Protein AF-A0A7S1V9N3-F1 (afdb_monomer_lite)

Sequence (117 aa):
DGALRDMDDDEVDGELFVDSADAIDDFDEMEKDDNDEDAGQFRNTAAKDEDDMPEYAHVLPLYSMLSVDEQAKVFLPPPKGHRLIVVATNIAETSLTIPGVSYVVDSGRQKCRNYHA

Structure (mmCIF, N/CA/C/O backbone):
data_AF-A0A7S1V9N3-F1
#
_entry.id   AF-A0A7S1V9N3-F1
#
loop_
_atom_site.group_PDB
_atom_site.id
_atom_site.type_symbol
_atom_site.label_atom_id
_atom_site.label_alt_id
_atom_site.label_comp_id
_atom_site.label_asym_id
_atom_site.label_entity_id
_atom_site.label_seq_id
_atom_site.pdbx_PDB_ins_code
_atom_site.Cartn_x
_atom_site.Cartn_y
_atom_site.Cartn_z
_atom_site.occupancy
_atom_site.B_iso_or_equiv
_atom_site.auth_seq_id
_atom_site.auth_comp_id
_atom_site.auth_asym_id
_atom_site.auth_atom_id
_atom_site.pdbx_PDB_model_num
ATOM 1 N N . ASP A 1 1 ? 22.846 -51.580 -46.803 1.00 46.41 1 ASP A N 1
ATOM 2 C CA . ASP A 1 1 ? 22.661 -52.761 -45.951 1.00 46.41 1 ASP A CA 1
ATOM 3 C C . ASP A 1 1 ? 21.627 -52.386 -44.899 1.00 46.41 1 ASP A C 1
ATOM 5 O O . ASP A 1 1 ? 21.858 -51.418 -44.188 1.00 46.41 1 ASP A O 1
ATOM 9 N N . GLY A 1 2 ? 20.446 -53.015 -44.943 1.00 46.75 2 GLY A N 1
ATOM 10 C CA . GLY A 1 2 ? 19.324 -52.780 -44.017 1.00 46.75 2 GLY A CA 1
ATOM 11 C C . GLY A 1 2 ? 18.447 -51.534 -44.240 1.00 46.75 2 GLY A C 1
ATOM 12 O O . GLY A 1 2 ? 18.313 -50.732 -43.324 1.00 46.75 2 GLY A O 1
ATOM 13 N N . ALA A 1 3 ? 17.823 -51.366 -45.414 1.00 43.22 3 ALA A N 1
ATOM 14 C CA . ALA A 1 3 ? 16.748 -50.378 -45.594 1.00 43.22 3 ALA A CA 1
ATOM 15 C C . ALA A 1 3 ? 15.403 -50.999 -45.170 1.00 43.22 3 ALA A C 1
ATOM 17 O O . ALA A 1 3 ? 14.894 -51.890 -45.854 1.00 43.22 3 ALA A O 1
ATOM 18 N N . LEU A 1 4 ? 14.861 -50.567 -44.025 1.00 47.22 4 LEU A N 1
ATOM 19 C CA . LEU A 1 4 ? 13.453 -50.782 -43.687 1.00 47.22 4 LEU A CA 1
ATOM 20 C C . LEU A 1 4 ? 12.616 -50.069 -44.751 1.00 47.22 4 LEU A C 1
ATOM 22 O O . LEU A 1 4 ? 12.793 -48.876 -44.977 1.00 47.22 4 LEU A O 1
ATOM 26 N N . ARG A 1 5 ? 11.787 -50.851 -45.441 1.00 46.41 5 ARG A N 1
ATOM 27 C CA . ARG A 1 5 ? 10.902 -50.404 -46.512 1.00 46.41 5 ARG A CA 1
ATOM 28 C C . ARG A 1 5 ? 9.797 -49.518 -45.951 1.00 46.41 5 ARG A C 1
ATOM 30 O O . ARG A 1 5 ? 9.194 -49.863 -44.936 1.00 46.41 5 ARG A O 1
ATOM 37 N N . ASP A 1 6 ? 9.564 -48.429 -46.664 1.00 41.84 6 ASP A N 1
ATOM 38 C CA . ASP A 1 6 ? 8.412 -47.546 -46.568 1.00 41.84 6 ASP A CA 1
ATOM 39 C C . ASP A 1 6 ? 7.111 -48.369 -46.631 1.00 41.84 6 ASP A C 1
ATOM 41 O O . ASP A 1 6 ? 6.955 -49.238 -47.492 1.00 41.84 6 ASP A O 1
ATOM 45 N N . MET A 1 7 ? 6.213 -48.155 -45.666 1.00 55.41 7 MET A N 1
ATOM 46 C CA . MET A 1 7 ? 4.840 -48.659 -45.725 1.00 55.41 7 MET A CA 1
ATOM 47 C C . MET A 1 7 ? 4.019 -47.605 -46.459 1.00 55.41 7 MET A C 1
ATOM 49 O O . MET A 1 7 ? 3.570 -46.634 -45.851 1.00 55.41 7 MET A O 1
ATOM 53 N N . ASP A 1 8 ? 3.923 -47.784 -47.773 1.00 45.81 8 ASP A N 1
ATOM 54 C CA . ASP A 1 8 ? 3.017 -47.035 -48.630 1.00 45.81 8 ASP A CA 1
ATOM 55 C C . ASP A 1 8 ? 1.558 -47.373 -48.284 1.00 45.81 8 ASP A C 1
ATOM 57 O O . ASP A 1 8 ? 1.184 -48.531 -48.084 1.00 45.81 8 ASP A O 1
ATOM 61 N N . ASP A 1 9 ? 0.790 -46.291 -48.191 1.00 52.53 9 ASP A N 1
ATOM 62 C CA . ASP A 1 9 ? -0.658 -46.155 -48.330 1.00 52.53 9 ASP A CA 1
ATOM 63 C C . ASP A 1 9 ? -1.151 -47.010 -49.513 1.00 52.53 9 ASP A C 1
ATOM 65 O O . ASP A 1 9 ? -0.657 -46.797 -50.615 1.00 52.53 9 ASP A O 1
ATOM 69 N N . ASP A 1 10 ? -2.038 -47.990 -49.280 1.00 49.47 10 ASP A N 1
ATOM 70 C CA . ASP A 1 10 ? -3.021 -48.540 -50.241 1.00 49.47 10 ASP A CA 1
ATOM 71 C C . ASP A 1 10 ? -3.609 -49.877 -49.730 1.00 49.47 10 ASP A C 1
ATOM 73 O O . ASP A 1 10 ? -3.178 -50.960 -50.124 1.00 49.47 10 ASP A O 1
ATOM 77 N N . GLU A 1 11 ? -4.651 -49.819 -48.895 1.00 49.69 11 GLU A N 1
ATOM 78 C CA . GLU A 1 11 ? -5.721 -50.833 -48.936 1.00 49.69 11 GLU A CA 1
ATOM 79 C C . GLU A 1 11 ? -7.041 -50.191 -48.480 1.00 49.69 11 GLU A C 1
ATOM 81 O O . GLU A 1 11 ? -7.492 -50.306 -47.342 1.00 49.69 11 GLU A O 1
ATOM 86 N N . VAL A 1 12 ? -7.616 -49.397 -49.389 1.00 51.12 12 VAL A N 1
ATOM 87 C CA . VAL A 1 12 ? -9.031 -49.025 -49.366 1.00 51.12 12 VAL A CA 1
ATOM 88 C C . VAL A 1 12 ? -9.755 -50.053 -50.223 1.00 51.12 12 VAL A C 1
ATOM 90 O O . VAL A 1 12 ? -9.743 -49.963 -51.452 1.00 51.12 12 VAL A O 1
ATOM 93 N N . ASP A 1 13 ? -10.391 -51.027 -49.588 1.00 41.25 13 ASP A N 1
ATOM 94 C CA . ASP A 1 13 ? -11.315 -51.942 -50.237 1.00 41.25 13 ASP A CA 1
ATOM 95 C C . ASP A 1 13 ? -12.592 -52.120 -49.406 1.00 41.25 13 ASP A C 1
ATOM 97 O O . ASP A 1 13 ? -12.581 -52.284 -48.191 1.00 41.25 13 ASP A O 1
ATOM 101 N N . GLY A 1 14 ? -13.736 -52.066 -50.091 1.00 44.25 14 GLY A N 1
ATOM 102 C CA . GLY A 1 14 ? -15.003 -52.532 -49.530 1.00 44.25 14 GLY A CA 1
ATOM 103 C C . GLY A 1 14 ? -16.113 -51.495 -49.437 1.00 44.25 14 GLY A C 1
ATOM 104 O O . GLY A 1 14 ? -16.660 -51.255 -48.367 1.00 44.25 14 GLY A O 1
ATOM 105 N N . GLU A 1 15 ? -16.487 -50.931 -50.584 1.00 50.97 15 GLU A N 1
ATOM 106 C CA . GLU A 1 15 ? -17.868 -50.580 -50.934 1.00 50.97 15 GLU A CA 1
ATOM 107 C C . GLU A 1 15 ? -18.921 -51.346 -50.102 1.00 50.97 15 GLU A C 1
ATOM 109 O O . 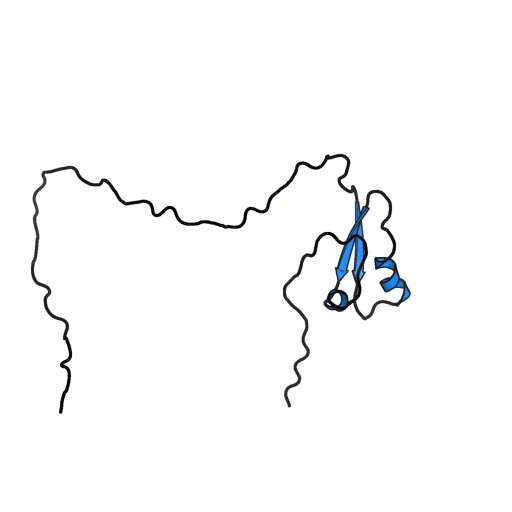GLU A 1 15 ? -19.115 -52.550 -50.283 1.00 50.97 15 GLU A O 1
ATOM 114 N N . LEU A 1 16 ? -19.661 -50.642 -49.243 1.00 42.53 16 LEU A N 1
ATOM 115 C CA . LEU A 1 16 ? -20.918 -51.148 -48.700 1.00 42.53 16 LEU A CA 1
ATOM 116 C C . LEU A 1 16 ? -22.018 -50.101 -48.881 1.00 42.53 16 LEU A C 1
ATOM 118 O O . LEU A 1 16 ? -22.516 -49.488 -47.941 1.00 42.53 16 LEU A O 1
ATOM 122 N N . PHE A 1 17 ? -22.410 -49.911 -50.140 1.00 37.44 17 PHE A N 1
ATOM 123 C CA . PHE A 1 17 ? -23.763 -49.471 -50.446 1.00 37.44 17 PHE A CA 1
ATOM 124 C C . PHE A 1 17 ? -24.729 -50.579 -49.997 1.00 37.44 17 PHE A C 1
ATOM 126 O O . PHE A 1 17 ? -24.854 -51.599 -50.674 1.00 37.44 17 PHE A O 1
ATOM 133 N N . VAL A 1 18 ? -25.425 -50.387 -48.874 1.00 42.72 18 VAL A N 1
ATOM 134 C CA . VAL A 1 18 ? -26.689 -51.091 -48.609 1.00 42.72 18 VAL A CA 1
ATOM 135 C C . VAL A 1 18 ? -27.791 -50.050 -48.536 1.00 42.72 18 VAL A C 1
ATOM 137 O O . VAL A 1 18 ? -28.021 -49.410 -47.515 1.00 42.72 18 VAL A O 1
ATOM 140 N N . ASP A 1 19 ? -28.444 -49.867 -49.675 1.00 39.56 19 ASP A N 1
ATOM 141 C CA . ASP A 1 19 ? -29.731 -49.204 -49.782 1.00 39.56 19 ASP A CA 1
ATOM 142 C C . ASP A 1 19 ? -30.794 -50.258 -49.448 1.00 39.56 19 ASP A C 1
ATOM 144 O O . ASP A 1 19 ? -31.106 -51.104 -50.283 1.00 39.56 19 ASP A O 1
ATOM 148 N N . SER A 1 20 ? -31.269 -50.298 -48.203 1.00 46.78 20 SER A N 1
ATOM 149 C CA . SER A 1 20 ? -32.615 -50.778 -47.876 1.00 46.78 20 SER A CA 1
ATOM 150 C C . SER A 1 20 ? -32.919 -50.503 -46.409 1.00 46.78 20 SER A C 1
ATOM 152 O O . SER A 1 20 ? -32.209 -50.954 -45.515 1.00 46.78 20 SER A O 1
ATOM 154 N N . ALA A 1 21 ? -34.008 -49.774 -46.186 1.00 52.31 21 ALA A N 1
ATOM 155 C CA . ALA A 1 21 ? -34.665 -49.636 -44.898 1.00 52.31 21 ALA A CA 1
ATOM 156 C C . ALA A 1 21 ? -34.933 -51.013 -44.267 1.00 52.31 21 ALA A C 1
ATOM 158 O O . ALA A 1 21 ? -35.424 -51.897 -44.968 1.00 52.31 21 ALA A O 1
ATOM 159 N N . ASP A 1 22 ? -34.566 -51.161 -42.988 1.00 46.75 22 ASP A N 1
ATOM 160 C CA . ASP A 1 22 ? -35.250 -51.902 -41.908 1.00 46.75 22 ASP A CA 1
ATOM 161 C C . ASP A 1 22 ? -34.238 -52.362 -40.826 1.00 46.75 22 ASP A C 1
ATOM 163 O O . ASP A 1 22 ? -33.200 -52.925 -41.159 1.00 46.75 22 ASP A O 1
ATOM 167 N N . ALA A 1 23 ? -34.599 -52.166 -39.541 1.00 55.22 23 ALA A N 1
ATOM 168 C CA . ALA A 1 23 ? -33.852 -52.389 -38.271 1.00 55.22 23 ALA A CA 1
ATOM 169 C C . ALA A 1 23 ? -32.945 -51.203 -37.850 1.00 55.22 23 ALA A C 1
ATOM 171 O O . ALA A 1 23 ? -31.877 -51.012 -38.411 1.00 55.22 23 ALA A O 1
ATOM 172 N N . ILE A 1 24 ? -33.357 -50.224 -37.027 1.00 51.81 24 ILE A N 1
ATOM 173 C CA . ILE A 1 24 ? -33.867 -50.207 -35.631 1.00 51.81 24 ILE A CA 1
ATOM 174 C C . ILE A 1 24 ? -32.839 -50.708 -34.595 1.00 51.81 24 ILE A C 1
ATOM 176 O O . ILE A 1 24 ? -32.421 -51.857 -34.662 1.00 51.81 24 ILE A O 1
ATOM 180 N N . ASP A 1 25 ? -32.559 -49.814 -33.633 1.00 45.44 25 ASP A N 1
ATOM 181 C CA . ASP A 1 25 ? -31.986 -49.985 -32.284 1.00 45.44 25 ASP A CA 1
ATOM 182 C C . ASP A 1 25 ? -30.573 -50.565 -32.123 1.00 45.44 25 ASP A C 1
ATOM 184 O O . ASP A 1 25 ? -30.390 -51.774 -32.060 1.00 45.44 25 ASP A O 1
ATOM 188 N N . ASP A 1 26 ? -29.592 -49.663 -31.967 1.00 48.22 26 ASP A N 1
ATOM 189 C CA . ASP A 1 26 ? -28.695 -49.625 -30.789 1.00 48.22 26 ASP A CA 1
ATOM 190 C C . ASP A 1 26 ? -27.798 -48.367 -30.861 1.00 48.22 26 ASP A C 1
ATOM 192 O O . ASP A 1 26 ? -26.603 -48.411 -31.148 1.00 48.22 26 ASP A O 1
ATOM 196 N N . PHE A 1 27 ? -28.409 -47.192 -30.659 1.00 49.22 27 PHE A N 1
ATOM 197 C CA . PHE A 1 27 ? -27.688 -45.939 -30.387 1.00 49.22 27 PHE A CA 1
ATOM 198 C C . PHE A 1 27 ? -27.728 -45.665 -28.881 1.00 49.22 27 PHE A C 1
ATOM 200 O O . PHE A 1 27 ? -28.223 -44.630 -28.441 1.00 49.22 27 PHE A O 1
ATOM 207 N N . ASP A 1 28 ? -27.250 -46.618 -28.089 1.00 45.69 28 ASP A N 1
ATOM 208 C CA . ASP A 1 28 ? -26.992 -46.401 -26.673 1.00 45.69 28 ASP A CA 1
ATOM 209 C C . ASP A 1 28 ? -25.497 -46.552 -26.391 1.00 45.69 28 ASP A C 1
ATOM 211 O O . ASP A 1 28 ? -24.806 -47.387 -26.968 1.00 45.69 28 ASP A O 1
ATOM 215 N N . GLU A 1 29 ? -25.034 -45.704 -25.474 1.00 51.44 29 GLU A N 1
ATOM 216 C CA . GLU A 1 29 ? -23.702 -45.699 -24.862 1.00 51.44 29 GLU A CA 1
ATOM 217 C C . GLU A 1 29 ? -22.572 -44.970 -25.614 1.00 51.44 29 GLU A C 1
ATOM 219 O O . GLU A 1 29 ? -21.495 -45.489 -25.894 1.00 51.44 29 GLU A O 1
ATOM 224 N N . MET A 1 30 ? -22.768 -43.662 -25.819 1.00 55.69 30 MET A N 1
ATOM 225 C CA . MET A 1 30 ? -21.633 -42.735 -25.781 1.00 55.69 30 MET A CA 1
ATOM 226 C C . MET A 1 30 ? -21.309 -42.469 -24.301 1.00 55.69 30 MET A C 1
ATOM 228 O O . MET A 1 30 ? -22.051 -41.752 -23.623 1.00 55.69 30 MET A O 1
ATOM 232 N N . GLU A 1 31 ? -20.247 -43.093 -23.784 1.00 54.72 31 GLU A N 1
ATOM 233 C CA . GLU A 1 31 ? -19.734 -42.809 -22.441 1.00 54.72 31 GLU A CA 1
ATOM 234 C C . GLU A 1 31 ? -19.439 -41.308 -22.315 1.00 54.72 31 GLU A C 1
ATOM 236 O O . GLU A 1 31 ? -18.682 -40.727 -23.097 1.00 54.72 31 GLU A O 1
ATOM 241 N N . LYS A 1 32 ? -20.078 -40.657 -21.339 1.00 52.50 32 LYS A N 1
ATOM 242 C CA . LYS A 1 32 ? -19.708 -39.304 -20.929 1.00 52.50 32 LYS A CA 1
ATOM 243 C C . LYS A 1 32 ? -18.413 -39.406 -20.139 1.00 52.50 32 LYS A C 1
ATOM 245 O O . LYS A 1 32 ? -18.413 -39.923 -19.027 1.00 52.50 32 LYS A O 1
ATOM 250 N N . ASP A 1 33 ? -17.332 -38.911 -20.725 1.00 48.50 33 ASP A N 1
ATOM 251 C CA . ASP A 1 33 ? -16.082 -38.672 -20.013 1.00 48.50 33 ASP A CA 1
ATOM 252 C C . ASP A 1 33 ? -16.280 -37.456 -19.089 1.00 48.50 33 ASP A C 1
ATOM 254 O O . ASP A 1 33 ? -16.093 -36.299 -19.474 1.00 48.50 33 ASP A O 1
ATOM 258 N N . ASP A 1 34 ? -16.793 -37.724 -17.887 1.00 54.72 34 ASP A N 1
ATOM 259 C CA . ASP A 1 34 ? -16.934 -36.761 -16.797 1.00 54.72 34 ASP A CA 1
ATOM 260 C C . ASP A 1 34 ? -15.557 -36.531 -16.146 1.00 54.72 34 ASP A C 1
ATOM 262 O O . ASP A 1 34 ? -15.270 -37.062 -15.070 1.00 54.72 34 ASP A O 1
ATOM 266 N N . ASN A 1 35 ? -14.689 -35.736 -16.779 1.00 60.12 35 ASN A N 1
ATOM 267 C CA . ASN A 1 35 ? -13.470 -35.263 -16.120 1.00 60.12 35 ASN A CA 1
ATOM 268 C C . ASN A 1 35 ? -13.038 -33.853 -16.554 1.00 60.12 35 ASN A C 1
ATOM 270 O O . ASN A 1 35 ? -12.056 -33.677 -17.268 1.00 60.12 35 ASN A O 1
ATOM 274 N N . ASP A 1 36 ? -13.749 -32.844 -16.050 1.00 54.34 36 ASP A N 1
ATOM 275 C CA . ASP A 1 36 ? -13.204 -31.493 -15.852 1.00 54.34 36 ASP A CA 1
ATOM 276 C C . ASP A 1 36 ? -13.220 -31.186 -14.343 1.00 54.34 36 ASP A C 1
ATOM 278 O O . ASP A 1 36 ? -14.012 -30.386 -13.832 1.00 54.34 36 ASP A O 1
ATOM 282 N N . GLU A 1 37 ? -12.364 -31.886 -13.594 1.00 57.50 37 GLU A N 1
ATOM 283 C CA . GLU A 1 37 ? -12.064 -31.538 -12.209 1.00 57.50 37 GLU A CA 1
ATOM 284 C C . GLU A 1 37 ? -11.207 -30.259 -12.122 1.00 57.50 37 GLU A C 1
ATOM 286 O O . GLU A 1 37 ? -10.154 -30.119 -12.741 1.00 57.50 37 GLU A O 1
ATOM 291 N N . ASP A 1 38 ? -11.665 -29.367 -11.242 1.00 56.91 38 ASP A N 1
ATOM 292 C CA . ASP A 1 38 ? -10.924 -28.286 -10.582 1.00 56.91 38 ASP A CA 1
ATOM 293 C C . ASP A 1 38 ? -10.684 -26.972 -11.349 1.00 56.91 38 ASP A C 1
ATOM 295 O O . ASP A 1 38 ? -9.608 -26.371 -11.324 1.00 56.91 38 ASP A O 1
ATOM 299 N N . ALA A 1 39 ? -11.758 -26.388 -11.889 1.00 55.09 39 ALA A N 1
ATOM 300 C CA . ALA A 1 39 ? -11.871 -24.929 -11.859 1.00 55.09 39 ALA A CA 1
ATOM 301 C C . ALA A 1 39 ? -12.069 -24.497 -10.395 1.00 55.09 39 ALA A C 1
ATOM 303 O O . ALA A 1 39 ? -13.201 -24.419 -9.909 1.00 55.09 39 ALA A O 1
ATOM 304 N N . GLY A 1 40 ? -10.948 -24.279 -9.698 1.00 50.84 40 GLY A N 1
ATOM 305 C CA . GLY A 1 40 ? -10.866 -23.947 -8.279 1.00 50.84 40 GLY A CA 1
ATOM 306 C C . GLY A 1 40 ? -12.032 -23.085 -7.809 1.00 50.84 40 GLY A C 1
ATOM 307 O O . GLY A 1 40 ? -12.159 -21.910 -8.162 1.00 50.84 40 GLY A O 1
ATOM 308 N N . GLN A 1 41 ? -12.901 -23.693 -7.004 1.00 49.72 41 GLN A N 1
ATOM 309 C CA . GLN A 1 41 ? -14.000 -23.003 -6.351 1.00 49.72 41 GLN A CA 1
ATOM 310 C C . GLN A 1 41 ? -13.408 -21.872 -5.516 1.00 49.72 41 GLN A C 1
ATOM 312 O O . GLN A 1 41 ? -12.852 -22.098 -4.438 1.00 49.72 41 GLN A O 1
ATOM 317 N N . PHE A 1 42 ? -13.546 -20.637 -6.003 1.00 54.91 42 PHE A N 1
ATOM 318 C CA . PHE A 1 42 ? -13.452 -19.453 -5.167 1.00 54.91 42 PHE A CA 1
ATOM 319 C C . PHE A 1 42 ? -14.469 -19.654 -4.050 1.00 54.91 42 PHE A C 1
ATOM 321 O O . PHE A 1 42 ? -15.673 -19.474 -4.242 1.00 54.91 42 PHE A O 1
ATOM 328 N N . ARG A 1 43 ? -13.990 -20.123 -2.896 1.00 57.34 43 ARG A N 1
ATOM 329 C CA . ARG A 1 43 ? -14.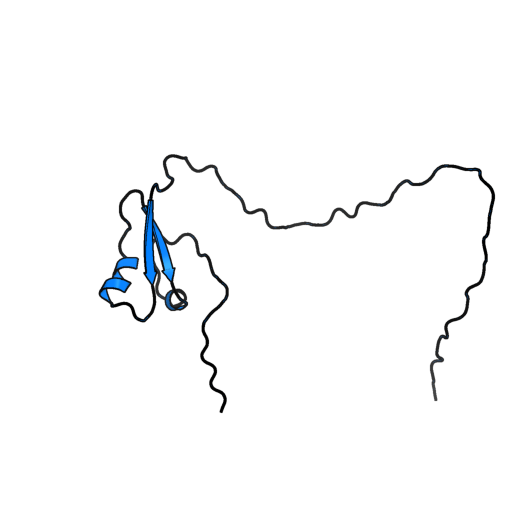779 -20.257 -1.681 1.00 57.34 43 ARG A CA 1
ATOM 330 C C . ARG A 1 43 ? -15.254 -18.859 -1.311 1.00 57.34 43 ARG A C 1
ATOM 332 O O . ARG A 1 43 ? -14.597 -18.151 -0.555 1.00 57.34 43 ARG A O 1
ATOM 339 N N . ASN A 1 44 ? -16.416 -18.474 -1.826 1.00 57.53 44 ASN A N 1
ATOM 340 C CA . ASN A 1 44 ? -17.215 -17.413 -1.253 1.00 57.53 44 ASN A CA 1
ATOM 341 C C . ASN A 1 44 ? -17.701 -17.933 0.099 1.00 57.53 44 ASN A C 1
ATOM 343 O O . ASN A 1 44 ? -18.824 -18.409 0.242 1.00 57.53 44 ASN A O 1
ATOM 347 N N . THR A 1 45 ? -16.847 -17.844 1.117 1.00 54.50 45 THR A N 1
ATOM 348 C CA . THR A 1 45 ? -17.275 -17.851 2.515 1.00 54.50 45 THR A CA 1
ATOM 349 C C . THR A 1 45 ? -17.992 -16.526 2.784 1.00 54.50 45 THR A C 1
ATOM 351 O O . THR A 1 45 ? -17.529 -15.702 3.568 1.00 54.50 45 THR A O 1
ATOM 354 N N . ALA A 1 46 ? -19.105 -16.289 2.085 1.00 55.19 46 ALA A N 1
ATOM 355 C CA . ALA A 1 46 ? -19.992 -15.138 2.239 1.00 55.19 46 ALA A CA 1
ATOM 356 C C . ALA A 1 46 ? -20.923 -15.329 3.450 1.00 55.19 46 ALA A C 1
ATOM 358 O O . ALA A 1 46 ? -22.107 -15.027 3.408 1.00 55.19 46 ALA A O 1
ATOM 359 N N . ALA A 1 47 ? -20.367 -15.878 4.526 1.00 55.72 47 ALA A N 1
ATOM 360 C CA . ALA A 1 47 ? -21.000 -15.997 5.826 1.00 55.72 47 ALA A CA 1
ATOM 361 C C . ALA A 1 47 ? -20.079 -15.309 6.838 1.00 55.72 47 ALA A C 1
ATOM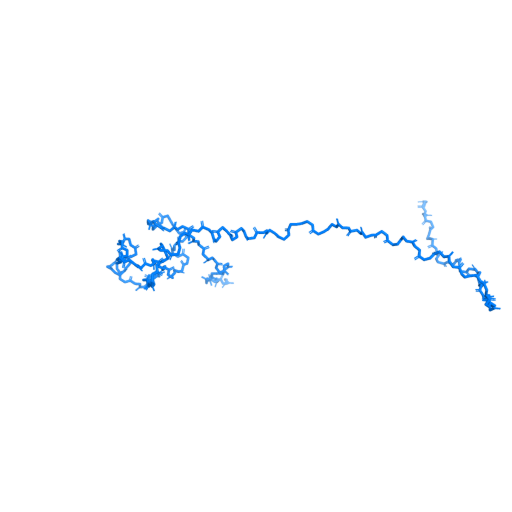 363 O O . ALA A 1 47 ? -19.463 -15.947 7.689 1.00 55.72 47 ALA A O 1
ATOM 364 N N . LYS A 1 48 ? -19.894 -14.002 6.656 1.00 54.97 48 LYS A N 1
ATOM 365 C CA . LYS A 1 48 ? -19.374 -13.110 7.687 1.00 54.97 48 LYS A CA 1
ATOM 366 C C . LYS A 1 48 ? -20.311 -11.917 7.737 1.00 54.97 48 LYS A C 1
ATOM 368 O O . LYS A 1 48 ? -20.454 -11.224 6.736 1.00 54.97 48 LYS A O 1
ATOM 373 N N . ASP A 1 49 ? -20.987 -11.831 8.873 1.00 53.53 49 ASP A N 1
ATOM 374 C CA . ASP A 1 49 ? -21.844 -10.775 9.401 1.00 53.53 49 ASP A CA 1
ATOM 375 C C . ASP A 1 49 ? -21.886 -9.495 8.550 1.00 53.53 49 ASP A C 1
ATOM 377 O O . ASP A 1 49 ? -20.883 -8.796 8.397 1.00 53.53 49 ASP A O 1
ATOM 381 N N . GLU A 1 50 ? -23.070 -9.176 8.015 1.00 58.22 50 GLU A N 1
ATOM 382 C CA . GLU A 1 50 ? -23.334 -7.947 7.245 1.00 58.22 50 GLU A CA 1
ATOM 383 C C . GLU A 1 50 ? -22.940 -6.671 8.021 1.00 58.22 50 GLU A C 1
ATOM 385 O O . GLU A 1 50 ? -22.624 -5.652 7.410 1.00 58.22 50 GLU A O 1
ATOM 390 N N . ASP A 1 51 ? -22.873 -6.759 9.354 1.00 59.50 51 ASP A N 1
ATOM 391 C CA . ASP A 1 51 ? -22.494 -5.683 10.274 1.00 59.50 51 ASP A CA 1
ATOM 392 C C . ASP A 1 51 ? -20.988 -5.336 10.285 1.00 59.50 51 ASP A C 1
ATOM 394 O O . ASP A 1 51 ? -20.619 -4.277 10.793 1.00 59.50 51 ASP A O 1
ATOM 398 N N . ASP A 1 52 ? -20.106 -6.182 9.731 1.00 66.25 52 ASP A N 1
ATOM 399 C CA . ASP A 1 52 ? -18.640 -5.976 9.760 1.00 66.25 52 ASP A CA 1
ATOM 400 C C . ASP A 1 52 ? -18.060 -5.582 8.383 1.00 66.25 52 ASP A C 1
ATOM 402 O O . ASP A 1 52 ? -16.841 -5.553 8.163 1.00 66.25 52 ASP A O 1
ATOM 406 N N . MET A 1 53 ? -18.931 -5.272 7.414 1.00 72.69 53 MET A N 1
ATOM 407 C CA . MET A 1 53 ? -18.501 -4.779 6.108 1.00 72.69 53 MET A CA 1
ATOM 408 C C . MET A 1 53 ? -18.129 -3.288 6.210 1.00 72.69 53 MET A C 1
ATOM 410 O O . MET A 1 53 ? -18.957 -2.470 6.606 1.00 72.69 53 MET A O 1
ATOM 414 N N . PRO A 1 54 ? -16.902 -2.886 5.833 1.00 80.62 54 PRO A N 1
ATOM 415 C CA . PRO A 1 54 ? -16.509 -1.484 5.868 1.00 80.62 54 PRO A CA 1
ATOM 416 C C . PRO A 1 54 ? -17.368 -0.660 4.904 1.00 80.62 54 PRO A C 1
ATOM 418 O O . PRO A 1 54 ? -17.441 -0.963 3.714 1.00 80.62 54 PRO A O 1
ATOM 421 N N . GLU A 1 55 ? -17.979 0.400 5.428 1.00 87.62 55 GLU A N 1
ATOM 422 C CA . GLU A 1 55 ? -18.884 1.297 4.700 1.00 87.62 55 GLU A CA 1
ATOM 423 C C . GLU A 1 55 ? -18.131 2.168 3.677 1.00 87.62 55 GLU A C 1
ATOM 425 O O . GLU A 1 55 ? -18.687 2.571 2.655 1.00 87.62 55 GLU A O 1
ATOM 430 N N . TYR A 1 56 ? -16.837 2.418 3.914 1.00 92.50 56 TYR A N 1
ATOM 431 C CA . TYR A 1 56 ? -16.020 3.316 3.099 1.00 92.50 56 TYR A CA 1
ATOM 432 C C . TYR A 1 56 ? -14.657 2.721 2.721 1.00 92.50 56 TYR A C 1
ATOM 434 O O . TYR A 1 56 ? -14.127 1.808 3.359 1.00 92.50 56 TYR A O 1
ATOM 442 N N . ALA A 1 57 ? -14.041 3.284 1.681 1.00 94.44 57 ALA A N 1
ATOM 443 C CA . ALA A 1 57 ? -12.689 2.949 1.245 1.00 94.44 57 ALA A CA 1
ATOM 444 C C . ALA A 1 57 ? -11.709 4.079 1.590 1.00 94.44 57 ALA A C 1
ATOM 446 O O . ALA A 1 57 ? -11.956 5.245 1.284 1.00 94.44 57 ALA A O 1
ATOM 447 N N . HIS A 1 58 ? -10.569 3.733 2.184 1.00 95.69 58 HIS A N 1
ATOM 448 C CA . HIS A 1 58 ? -9.441 4.636 2.387 1.00 95.69 58 HIS A CA 1
ATOM 449 C C . HIS A 1 58 ? -8.320 4.268 1.413 1.00 95.69 58 HIS A C 1
ATOM 451 O O . HIS A 1 58 ? -7.592 3.301 1.635 1.00 95.69 58 HIS A O 1
ATOM 457 N N . VAL A 1 59 ? -8.221 5.016 0.312 1.00 96.62 59 VAL A N 1
ATOM 458 C CA . VAL A 1 59 ? -7.310 4.707 -0.797 1.00 96.62 59 VAL A CA 1
ATOM 459 C C . VAL A 1 59 ? -6.040 5.548 -0.699 1.00 96.62 59 VAL A C 1
ATOM 461 O O . VAL A 1 59 ? -6.117 6.777 -0.684 1.00 96.62 59 VAL A O 1
ATOM 464 N N . LEU A 1 60 ? -4.875 4.897 -0.675 1.00 96.62 60 LEU A N 1
ATOM 465 C CA . LEU A 1 60 ? -3.568 5.557 -0.640 1.00 96.62 60 LEU A CA 1
ATOM 466 C C . LEU A 1 60 ? -2.668 5.059 -1.784 1.00 96.62 60 LEU A C 1
ATOM 468 O O . LEU A 1 60 ? -2.558 3.847 -1.987 1.00 96.62 60 LEU A O 1
ATOM 472 N N . PRO A 1 61 ? -2.005 5.957 -2.534 1.00 96.62 61 PRO A N 1
ATOM 473 C CA . PRO A 1 61 ? -1.010 5.554 -3.517 1.00 96.62 61 PRO A CA 1
ATOM 474 C C . PRO A 1 61 ? 0.335 5.235 -2.847 1.00 96.62 61 PRO A C 1
ATOM 476 O O . PRO A 1 61 ? 0.700 5.857 -1.851 1.00 96.62 61 PRO A O 1
ATOM 479 N N . LEU A 1 62 ? 1.109 4.320 -3.434 1.00 95.00 62 LEU A N 1
ATOM 480 C CA . LEU A 1 62 ? 2.476 4.017 -3.008 1.00 95.00 62 LEU A CA 1
ATOM 481 C C . LEU A 1 62 ? 3.404 3.823 -4.218 1.00 95.00 62 LEU A C 1
ATOM 483 O O . LEU A 1 62 ? 3.387 2.798 -4.897 1.00 95.00 62 LEU A O 1
ATOM 487 N N . TYR A 1 63 ? 4.231 4.827 -4.499 1.00 94.25 63 TYR A N 1
ATOM 488 C CA . TYR A 1 63 ? 5.230 4.801 -5.569 1.00 94.25 63 TYR A CA 1
ATOM 489 C C . TYR A 1 63 ? 6.428 5.685 -5.208 1.00 94.25 63 TYR A C 1
ATOM 491 O O . TYR A 1 63 ? 6.340 6.565 -4.354 1.00 94.25 63 TYR A O 1
ATOM 499 N N . SER A 1 64 ? 7.558 5.472 -5.881 1.00 90.88 64 SER A N 1
ATOM 500 C CA . SER A 1 64 ? 8.862 6.035 -5.496 1.00 90.88 64 SER A CA 1
ATOM 501 C C . SER A 1 64 ? 8.989 7.563 -5.548 1.00 90.88 64 SER A C 1
ATOM 503 O O . SER A 1 64 ? 9.904 8.102 -4.936 1.00 90.88 64 SER A O 1
ATOM 505 N N . MET A 1 65 ? 8.116 8.270 -6.273 1.00 94.94 65 MET A N 1
ATOM 506 C CA . MET A 1 65 ? 8.160 9.738 -6.370 1.00 94.94 65 MET A CA 1
ATOM 507 C C . MET A 1 65 ? 7.360 10.447 -5.262 1.00 94.94 65 MET A C 1
ATOM 509 O O . MET A 1 65 ? 7.380 11.674 -5.211 1.00 94.94 65 MET A O 1
ATOM 513 N N . LEU A 1 66 ? 6.647 9.713 -4.399 1.00 94.75 66 LEU A N 1
ATOM 514 C CA . LEU A 1 66 ? 5.969 10.301 -3.240 1.00 94.75 66 LEU A CA 1
ATOM 515 C C . LEU A 1 66 ? 6.978 10.795 -2.202 1.00 94.75 66 LEU A C 1
ATOM 517 O O . LEU A 1 66 ? 8.035 10.184 -2.018 1.00 94.75 66 LEU A O 1
ATOM 521 N N . SER A 1 67 ? 6.625 11.858 -1.477 1.00 96.56 67 SER A N 1
ATOM 522 C CA . SER A 1 67 ? 7.416 12.307 -0.328 1.00 96.56 67 SER A CA 1
ATOM 523 C C . SER A 1 67 ? 7.444 11.241 0.776 1.00 96.56 67 SER A C 1
ATOM 525 O O . SER A 1 67 ? 6.542 10.408 0.878 1.00 96.56 67 SER A O 1
ATOM 527 N N . VAL A 1 68 ? 8.474 11.266 1.628 1.00 93.12 68 VAL A N 1
ATOM 528 C CA . VAL A 1 68 ? 8.601 10.314 2.750 1.00 93.12 68 VAL A CA 1
ATOM 529 C C . VAL A 1 68 ? 7.376 10.380 3.667 1.00 93.12 68 VAL A C 1
ATOM 531 O O . VAL A 1 68 ? 6.853 9.343 4.068 1.00 93.12 68 VAL A O 1
ATOM 534 N N . ASP A 1 69 ? 6.867 11.585 3.923 1.00 95.62 69 ASP A N 1
ATOM 535 C CA . ASP A 1 69 ? 5.687 11.801 4.764 1.00 95.62 69 ASP A CA 1
ATOM 536 C C . ASP A 1 69 ? 4.413 11.209 4.147 1.00 95.62 69 ASP A C 1
ATOM 538 O O . ASP A 1 69 ? 3.535 10.725 4.859 1.00 95.62 69 ASP A O 1
ATOM 542 N N . GLU A 1 70 ? 4.289 11.218 2.818 1.00 95.31 70 GLU A N 1
ATOM 543 C CA . GLU A 1 70 ? 3.162 10.595 2.121 1.00 95.31 70 GLU A CA 1
ATOM 544 C C . GLU A 1 70 ? 3.262 9.075 2.103 1.00 95.31 70 GLU A C 1
ATOM 546 O O . GLU A 1 70 ? 2.258 8.408 2.344 1.00 95.31 70 GLU A O 1
ATOM 551 N N . GLN A 1 71 ? 4.460 8.527 1.887 1.00 94.44 71 GLN A N 1
ATOM 552 C CA . GLN A 1 71 ? 4.692 7.086 1.990 1.00 94.44 71 GLN A CA 1
ATOM 553 C C . GLN A 1 71 ? 4.409 6.590 3.413 1.00 94.44 71 GLN A C 1
ATOM 555 O O . GLN A 1 71 ? 3.823 5.527 3.591 1.00 94.44 71 GLN A O 1
ATOM 560 N N . ALA A 1 72 ? 4.732 7.383 4.438 1.00 94.06 72 ALA A N 1
ATOM 561 C CA . ALA A 1 72 ? 4.482 7.019 5.828 1.00 94.06 72 ALA A CA 1
ATOM 562 C C . ALA A 1 72 ? 2.986 6.820 6.154 1.00 94.06 72 ALA A C 1
ATOM 564 O O . ALA A 1 72 ? 2.651 6.064 7.068 1.00 94.06 72 ALA A O 1
ATOM 565 N N . LYS A 1 73 ? 2.073 7.444 5.393 1.00 94.88 73 LYS A N 1
ATOM 566 C CA . LYS A 1 73 ? 0.622 7.333 5.618 1.00 94.88 73 LYS A CA 1
ATOM 567 C C . LYS A 1 73 ? 0.104 5.908 5.452 1.00 94.88 73 LYS A C 1
ATOM 569 O O . LYS A 1 73 ? -0.858 5.559 6.127 1.00 94.88 73 LYS A O 1
ATOM 574 N N . VAL A 1 74 ? 0.739 5.076 4.617 1.00 94.06 74 VAL A N 1
ATOM 575 C CA . VAL A 1 74 ? 0.291 3.686 4.412 1.00 94.06 74 VAL A CA 1
ATOM 576 C C . VAL A 1 74 ? 0.482 2.803 5.648 1.00 94.06 74 VAL A C 1
ATOM 578 O O . VAL A 1 74 ? -0.143 1.754 5.740 1.00 94.06 74 VAL A O 1
ATOM 581 N N . PHE A 1 75 ? 1.310 3.225 6.612 1.00 93.81 75 PHE A N 1
ATOM 582 C CA . PHE A 1 75 ? 1.516 2.510 7.876 1.00 93.81 75 PHE A CA 1
ATOM 583 C C . PHE A 1 75 ? 0.563 2.952 8.988 1.00 93.81 75 PHE A C 1
ATOM 585 O O . PHE A 1 75 ? 0.534 2.332 10.052 1.00 93.81 75 PHE A O 1
ATOM 592 N N . LEU A 1 76 ? -0.187 4.036 8.780 1.00 94.19 76 LEU A N 1
ATOM 593 C CA . LEU A 1 76 ? -1.155 4.512 9.757 1.00 94.19 76 LEU A CA 1
ATOM 594 C C . LEU A 1 76 ? -2.441 3.680 9.661 1.00 94.19 76 LEU A C 1
ATOM 596 O O . LEU A 1 76 ? -2.853 3.303 8.561 1.00 94.19 76 LEU A O 1
ATOM 600 N N . PRO A 1 77 ? -3.105 3.401 10.796 1.00 93.38 77 PRO A N 1
ATOM 601 C CA . PRO A 1 77 ? -4.390 2.725 10.766 1.00 93.38 77 PRO A CA 1
ATOM 602 C C . PRO A 1 77 ? -5.415 3.581 10.004 1.00 93.38 77 PRO A C 1
ATOM 604 O O . PRO A 1 77 ? -5.448 4.804 10.191 1.00 93.38 77 PRO A O 1
ATOM 607 N N . PRO A 1 78 ? -6.272 2.969 9.168 1.00 93.44 78 PRO A N 1
ATOM 608 C CA . PRO A 1 78 ? -7.323 3.703 8.484 1.00 93.44 78 PRO A CA 1
ATOM 609 C C . PRO A 1 78 ? -8.351 4.248 9.494 1.00 93.44 78 PRO A C 1
ATOM 611 O O . PRO A 1 78 ? -8.478 3.730 10.610 1.00 93.44 78 PRO A O 1
ATOM 614 N N . PRO A 1 79 ? -9.129 5.275 9.113 1.00 93.69 79 PRO A N 1
ATOM 615 C CA . PRO A 1 79 ? -10.261 5.735 9.912 1.00 93.69 79 PRO A CA 1
ATOM 616 C C . PRO A 1 79 ? -11.265 4.606 10.198 1.00 93.69 79 PRO A C 1
ATOM 618 O O . PRO A 1 79 ? -11.382 3.643 9.439 1.00 93.69 79 PRO A O 1
ATOM 621 N N . LYS A 1 80 ? -12.035 4.730 11.287 1.00 91.31 80 LYS A N 1
ATOM 622 C CA . LYS A 1 80 ? -13.071 3.740 11.631 1.00 91.31 80 LYS A CA 1
ATOM 623 C C . LYS A 1 80 ? -14.080 3.580 10.488 1.00 91.31 80 LYS A C 1
ATOM 625 O O . LYS A 1 80 ? -14.420 4.554 9.819 1.00 91.31 80 LYS A O 1
ATOM 630 N N . GLY A 1 81 ? -14.534 2.348 10.264 1.00 91.50 81 GLY A N 1
ATOM 631 C CA . GLY A 1 81 ? -15.472 2.015 9.186 1.00 91.50 81 GLY A CA 1
ATOM 632 C C . GLY A 1 81 ? -14.869 2.051 7.776 1.00 91.50 81 GLY A C 1
ATOM 633 O O . GLY A 1 81 ? -15.613 1.913 6.810 1.00 91.50 81 GLY A O 1
ATOM 634 N N . HIS A 1 82 ? -13.548 2.236 7.635 1.00 93.81 82 HIS A N 1
ATOM 635 C CA . HIS A 1 82 ? -12.886 2.262 6.333 1.00 93.81 82 HIS A CA 1
ATOM 636 C C . HIS A 1 82 ? -12.018 1.026 6.094 1.00 93.81 82 HIS A C 1
ATOM 638 O O . HIS A 1 82 ? -11.242 0.609 6.95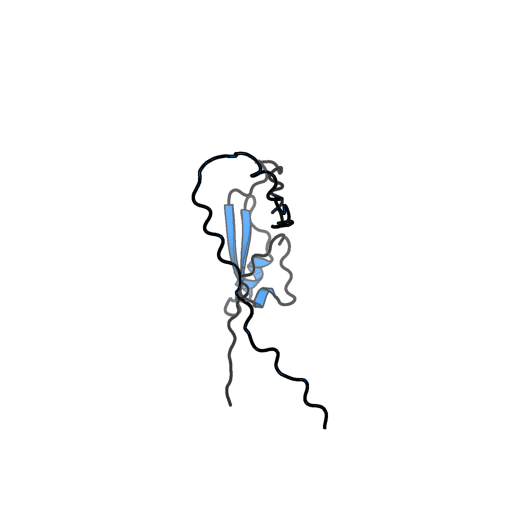6 1.00 93.81 82 HIS A O 1
ATOM 644 N N . ARG A 1 83 ? -12.070 0.495 4.870 1.00 93.81 83 ARG A N 1
ATOM 645 C CA . ARG A 1 83 ? -11.092 -0.473 4.368 1.00 93.81 83 ARG A CA 1
ATOM 646 C C . ARG A 1 83 ? -9.877 0.258 3.816 1.00 93.81 83 ARG A C 1
ATOM 648 O O . ARG A 1 83 ? -10.018 1.074 2.908 1.00 93.81 83 ARG A O 1
ATOM 655 N N . LEU A 1 84 ? -8.689 -0.070 4.316 1.00 94.88 84 LEU A N 1
ATOM 656 C CA . LEU A 1 84 ? -7.440 0.386 3.711 1.00 94.88 84 LEU A CA 1
ATOM 657 C C . LEU A 1 84 ? -7.243 -0.298 2.351 1.00 94.88 84 LEU A C 1
ATOM 659 O O . LEU A 1 84 ? -7.268 -1.525 2.261 1.00 94.88 84 LEU A O 1
ATOM 663 N N . ILE A 1 85 ? -7.036 0.498 1.305 1.00 95.94 85 ILE A N 1
ATOM 664 C CA . ILE A 1 85 ? -6.696 0.039 -0.044 1.00 95.94 85 ILE A CA 1
ATOM 665 C C . ILE A 1 85 ? -5.435 0.782 -0.473 1.00 95.94 85 ILE A C 1
ATOM 667 O O . ILE A 1 85 ? -5.439 2.004 -0.610 1.00 95.94 85 ILE A O 1
ATOM 671 N N . VAL A 1 86 ? -4.350 0.046 -0.696 1.00 95.44 86 VAL A N 1
ATOM 672 C CA . VAL A 1 86 ? -3.082 0.628 -1.145 1.00 95.44 86 VAL A CA 1
ATOM 673 C C . VAL A 1 86 ? -2.880 0.294 -2.615 1.00 95.44 86 VAL A C 1
ATOM 675 O O . VAL A 1 86 ? -2.844 -0.875 -2.990 1.00 95.44 86 VAL A O 1
ATOM 678 N N . VAL A 1 87 ? -2.747 1.322 -3.451 1.00 95.88 87 VAL A N 1
ATOM 679 C CA . VAL A 1 87 ? -2.444 1.171 -4.879 1.00 95.88 87 VAL A CA 1
ATOM 680 C C . VAL A 1 87 ? -0.955 1.415 -5.067 1.00 95.88 87 VAL A C 1
ATOM 682 O O . VAL A 1 87 ? -0.497 2.557 -5.005 1.00 95.88 87 VAL A O 1
ATOM 685 N N . ALA A 1 88 ? -0.197 0.341 -5.266 1.00 94.12 88 ALA A N 1
ATOM 686 C CA . ALA A 1 88 ? 1.257 0.394 -5.293 1.00 94.12 88 ALA A CA 1
ATOM 687 C C . ALA A 1 88 ? 1.852 -0.017 -6.644 1.00 94.12 88 ALA A C 1
ATOM 689 O O . ALA A 1 88 ? 1.244 -0.766 -7.408 1.00 94.12 88 ALA A O 1
ATOM 690 N N . THR A 1 89 ? 3.073 0.445 -6.923 1.00 93.50 89 THR A N 1
ATOM 691 C CA . THR A 1 89 ? 3.941 -0.208 -7.915 1.00 93.50 89 THR A CA 1
ATOM 692 C C . THR A 1 89 ? 4.674 -1.391 -7.272 1.00 93.50 89 THR A C 1
ATOM 694 O O . THR A 1 89 ? 4.499 -1.684 -6.090 1.00 93.50 89 THR A O 1
ATOM 697 N N . ASN A 1 90 ? 5.589 -2.013 -8.014 1.00 90.19 90 ASN A N 1
ATOM 698 C CA . ASN A 1 90 ? 6.545 -3.011 -7.514 1.00 90.19 90 ASN A CA 1
ATOM 699 C C . ASN A 1 90 ? 7.374 -2.579 -6.281 1.00 90.19 90 ASN A C 1
ATOM 701 O O . ASN A 1 90 ? 8.078 -3.394 -5.700 1.00 90.19 90 ASN A O 1
ATOM 705 N N . ILE A 1 91 ? 7.290 -1.323 -5.830 1.00 86.38 91 ILE A N 1
ATOM 706 C CA . ILE A 1 91 ? 7.880 -0.905 -4.553 1.00 86.38 91 ILE A CA 1
ATOM 707 C C . ILE A 1 91 ? 7.307 -1.702 -3.367 1.00 86.38 91 ILE A C 1
ATOM 709 O O . ILE A 1 91 ? 8.036 -1.979 -2.417 1.00 86.38 91 ILE A O 1
ATOM 713 N N . ALA A 1 92 ? 6.040 -2.126 -3.444 1.00 84.44 92 ALA A N 1
ATOM 714 C CA . ALA A 1 92 ? 5.392 -2.942 -2.415 1.00 84.44 92 ALA A CA 1
ATOM 715 C C . ALA A 1 92 ? 5.835 -4.417 -2.410 1.00 84.44 92 ALA A C 1
ATOM 717 O O . ALA A 1 92 ? 5.538 -5.123 -1.455 1.00 84.44 92 ALA A O 1
ATOM 718 N N . GLU A 1 93 ? 6.542 -4.885 -3.444 1.00 81.88 93 GLU A N 1
ATOM 719 C CA . GLU A 1 93 ? 7.118 -6.240 -3.498 1.00 81.88 93 GLU A CA 1
ATOM 720 C C . GLU A 1 93 ? 8.364 -6.365 -2.608 1.00 81.88 93 GLU A C 1
ATOM 722 O O . GLU A 1 93 ? 8.745 -7.450 -2.174 1.00 81.88 93 GLU A O 1
ATOM 727 N N . THR A 1 94 ? 9.017 -5.234 -2.329 1.00 76.19 94 THR A N 1
ATOM 728 C CA . THR A 1 94 ? 10.198 -5.191 -1.462 1.00 76.19 94 THR A CA 1
ATOM 729 C C . THR A 1 94 ? 9.824 -5.458 0.002 1.00 76.19 94 THR A C 1
ATOM 731 O O . THR A 1 94 ? 8.648 -5.514 0.346 1.00 76.19 94 THR A O 1
ATOM 734 N N . SER A 1 95 ? 10.812 -5.606 0.894 1.00 70.44 95 SER A N 1
ATOM 735 C CA . SER A 1 95 ? 10.650 -5.993 2.314 1.00 70.44 95 SER A CA 1
ATOM 736 C C . SER A 1 95 ? 9.824 -5.039 3.207 1.00 70.44 95 SER A C 1
ATOM 738 O O . SER A 1 95 ? 9.931 -5.080 4.434 1.00 70.44 95 SER A O 1
ATOM 740 N N . LEU A 1 96 ? 9.020 -4.152 2.629 1.00 81.00 96 LEU A N 1
ATOM 741 C CA . LEU A 1 96 ? 8.144 -3.214 3.307 1.00 81.00 96 LEU A CA 1
ATOM 742 C C . LEU A 1 96 ? 6.814 -3.909 3.627 1.00 81.00 96 LEU A C 1
ATOM 744 O O . LEU A 1 96 ? 5.990 -4.161 2.755 1.00 81.00 96 LEU A O 1
ATOM 748 N N . THR A 1 97 ? 6.603 -4.237 4.901 1.00 87.56 97 THR A N 1
ATOM 749 C CA . THR A 1 97 ? 5.365 -4.886 5.356 1.00 87.56 97 THR A CA 1
ATOM 750 C C . THR A 1 97 ? 4.355 -3.833 5.804 1.00 87.56 97 THR A C 1
ATOM 752 O O . THR A 1 97 ? 4.601 -3.114 6.773 1.00 87.56 97 THR A O 1
ATOM 755 N N . ILE A 1 98 ? 3.211 -3.749 5.121 1.00 91.00 98 ILE A N 1
ATOM 756 C CA . ILE A 1 98 ? 2.089 -2.898 5.537 1.00 91.00 98 ILE A CA 1
ATOM 757 C C . ILE A 1 98 ? 1.189 -3.714 6.479 1.00 91.00 98 ILE A C 1
ATOM 759 O O . ILE A 1 98 ? 0.690 -4.771 6.081 1.00 91.00 98 ILE A O 1
ATOM 763 N N . PRO A 1 99 ? 0.971 -3.271 7.730 1.00 90.75 99 PRO A N 1
ATOM 764 C CA . PRO A 1 99 ? 0.142 -4.007 8.675 1.00 90.75 99 PRO A CA 1
ATOM 765 C C . PRO A 1 99 ? -1.325 -4.044 8.222 1.00 90.75 99 PRO A C 1
ATOM 767 O O . PRO A 1 99 ? -1.848 -3.077 7.676 1.00 90.75 99 PRO A O 1
ATOM 770 N N . GLY A 1 100 ? -2.008 -5.161 8.484 1.00 89.06 100 GLY A N 1
ATOM 771 C CA . GLY A 1 100 ? -3.443 -5.306 8.205 1.00 89.06 100 GLY A CA 1
ATOM 772 C C . GLY A 1 100 ? -3.803 -5.650 6.754 1.00 89.06 100 GLY A C 1
ATOM 773 O O . GLY A 1 100 ? -4.987 -5.760 6.436 1.00 89.06 100 GLY A O 1
ATOM 774 N N . VAL A 1 101 ? -2.822 -5.874 5.875 1.00 92.12 101 VAL A N 1
ATOM 775 C CA . VAL A 1 101 ? -3.077 -6.373 4.516 1.00 92.12 101 VAL A CA 1
ATOM 776 C C . VAL A 1 101 ? -3.440 -7.858 4.574 1.00 92.12 101 VAL A C 1
ATOM 778 O O . VAL A 1 101 ? -2.638 -8.687 4.990 1.00 92.12 101 VAL A O 1
ATOM 781 N N . SER A 1 102 ? -4.665 -8.186 4.158 1.00 91.81 102 SER A N 1
ATOM 782 C CA . SER A 1 102 ? -5.167 -9.573 4.087 1.00 91.81 102 SER A CA 1
ATOM 783 C C . SER A 1 102 ? -5.267 -10.109 2.658 1.00 91.81 102 SER A C 1
ATOM 785 O O . SER A 1 102 ? -5.368 -11.315 2.459 1.00 91.81 102 SER A O 1
ATOM 787 N N . TYR A 1 103 ? -5.262 -9.218 1.666 1.00 92.94 103 TYR A N 1
ATOM 788 C CA . TYR A 1 103 ? -5.492 -9.551 0.265 1.00 92.94 103 TYR A CA 1
ATOM 789 C C . TYR A 1 103 ? -4.520 -8.778 -0.617 1.00 92.94 103 TYR A C 1
ATOM 791 O O . TYR A 1 103 ? -4.249 -7.604 -0.360 1.00 92.94 103 TYR A O 1
ATOM 799 N N . VAL A 1 104 ? -4.042 -9.432 -1.673 1.00 93.19 104 VAL A N 1
ATOM 800 C CA . VAL A 1 104 ? -3.186 -8.834 -2.699 1.00 93.19 104 VAL A CA 1
ATOM 801 C C . VAL A 1 104 ? -3.814 -9.113 -4.055 1.00 93.19 104 VAL A C 1
ATOM 803 O O . VAL A 1 104 ? -4.155 -10.252 -4.363 1.00 93.19 104 VAL A O 1
ATOM 806 N N . VAL A 1 105 ? -3.973 -8.061 -4.854 1.00 94.62 105 VAL A N 1
ATOM 807 C CA . VAL A 1 105 ? -4.376 -8.160 -6.257 1.00 94.62 105 VAL A CA 1
ATOM 808 C C . VAL A 1 105 ? -3.165 -7.762 -7.089 1.00 94.62 105 VAL A C 1
ATOM 810 O O . VAL A 1 105 ? -2.818 -6.583 -7.141 1.00 94.62 105 VAL A O 1
ATOM 813 N N . ASP A 1 106 ? -2.504 -8.744 -7.699 1.00 93.25 106 ASP A N 1
ATOM 814 C CA . ASP A 1 106 ? -1.345 -8.516 -8.563 1.00 93.25 106 ASP A CA 1
ATOM 815 C C . ASP A 1 106 ? -1.775 -8.453 -10.036 1.00 93.25 106 ASP A C 1
ATOM 817 O O . ASP A 1 106 ? -2.540 -9.283 -10.524 1.00 93.25 106 ASP A O 1
ATOM 821 N N . SER A 1 107 ? -1.273 -7.447 -10.751 1.00 92.62 107 SER A N 1
ATOM 822 C CA . SER A 1 107 ? -1.501 -7.277 -12.189 1.00 92.62 107 SER A CA 1
ATOM 823 C C . SER A 1 107 ? -0.607 -8.170 -13.061 1.00 92.62 107 SER A C 1
ATOM 825 O O . SER A 1 107 ? -0.846 -8.270 -14.267 1.00 92.62 107 SER A O 1
ATOM 827 N N . GLY A 1 108 ? 0.443 -8.774 -12.490 1.00 93.06 108 GLY A N 1
ATOM 828 C CA . GLY A 1 108 ? 1.390 -9.641 -13.195 1.00 93.06 108 GLY A CA 1
ATOM 829 C C . GLY A 1 108 ? 2.260 -8.916 -14.230 1.00 93.06 108 GLY A C 1
ATOM 830 O O . GLY A 1 108 ? 2.829 -9.548 -15.120 1.00 93.06 108 GLY A O 1
ATOM 831 N N . ARG A 1 109 ? 2.343 -7.578 -14.175 1.00 91.81 109 ARG A N 1
ATOM 832 C CA . ARG A 1 109 ? 3.116 -6.749 -15.112 1.00 91.81 109 ARG A CA 1
ATOM 833 C C . ARG A 1 109 ? 3.944 -5.713 -14.367 1.00 91.81 109 ARG A C 1
ATOM 835 O O . ARG A 1 109 ? 3.509 -5.140 -13.376 1.00 91.81 109 ARG A O 1
ATOM 842 N N . GLN A 1 110 ? 5.114 -5.401 -14.914 1.00 93.00 110 GLN A N 1
ATOM 843 C CA . GLN A 1 110 ? 5.992 -4.361 -14.387 1.00 93.00 110 GLN A CA 1
ATOM 844 C C . GLN A 1 110 ? 6.644 -3.552 -15.508 1.00 93.00 110 GLN A C 1
ATOM 846 O O . GLN A 1 110 ? 6.802 -4.018 -16.638 1.00 93.00 110 GLN A O 1
ATOM 851 N N . LYS A 1 111 ? 7.038 -2.317 -15.190 1.00 89.75 111 LYS A N 1
ATOM 852 C CA . LYS A 1 111 ? 7.774 -1.450 -16.110 1.00 89.75 111 LYS A CA 1
ATOM 853 C C . LYS A 1 111 ? 9.272 -1.739 -16.002 1.00 89.75 111 LYS A C 1
ATOM 855 O O . LYS A 1 111 ? 9.910 -1.310 -15.045 1.00 89.75 111 LYS A O 1
ATOM 860 N N . CYS A 1 112 ? 9.838 -2.399 -17.007 1.00 89.38 112 CYS A N 1
ATOM 861 C CA . CYS A 1 112 ? 11.278 -2.649 -17.107 1.00 89.38 112 CYS A CA 1
ATOM 862 C C . CYS A 1 112 ? 11.947 -1.644 -18.051 1.00 89.38 112 CYS A C 1
ATOM 864 O O . CYS A 1 112 ? 11.352 -1.198 -19.034 1.00 89.38 112 CYS A O 1
ATOM 866 N N . ARG A 1 113 ? 13.200 -1.282 -17.757 1.00 89.62 113 ARG A N 1
ATOM 867 C CA . ARG A 1 113 ? 14.026 -0.467 -18.653 1.00 89.62 113 ARG A CA 1
ATOM 868 C C . ARG A 1 113 ? 15.078 -1.366 -19.291 1.00 89.62 113 ARG A C 1
ATOM 870 O O . ARG A 1 113 ? 16.027 -1.757 -18.621 1.00 89.62 113 ARG A O 1
ATOM 877 N N . ASN A 1 114 ? 14.913 -1.664 -20.573 1.00 91.69 114 ASN A N 1
ATOM 878 C CA . ASN A 1 114 ? 15.877 -2.463 -21.323 1.00 91.69 114 ASN A CA 1
ATOM 879 C C . ASN A 1 114 ? 16.970 -1.541 -21.871 1.00 91.69 114 ASN A C 1
ATOM 881 O O . ASN A 1 114 ? 16.671 -0.478 -22.417 1.00 91.69 114 ASN A O 1
ATOM 885 N N . TYR A 1 115 ? 18.230 -1.933 -21.705 1.00 90.12 115 TYR A N 1
ATOM 886 C CA . TYR A 1 115 ? 19.373 -1.259 -22.314 1.00 90.12 115 TYR A CA 1
ATOM 887 C C . TYR A 1 115 ? 19.968 -2.206 -23.351 1.00 90.12 115 TYR A C 1
ATOM 889 O O . TYR A 1 115 ? 20.404 -3.300 -23.001 1.00 90.12 115 TYR A O 1
ATOM 897 N N . HIS A 1 116 ? 19.910 -1.818 -24.621 1.00 78.00 116 HIS A N 1
ATOM 898 C CA . HIS A 1 116 ? 20.549 -2.551 -25.710 1.00 78.00 116 HIS A CA 1
ATOM 899 C C . HIS A 1 116 ? 21.871 -1.837 -25.993 1.00 78.00 116 HIS A C 1
ATOM 901 O O . HIS A 1 116 ? 21.864 -0.622 -26.200 1.00 78.00 116 HIS A O 1
ATOM 907 N N . ALA A 1 117 ? 22.974 -2.580 -25.898 1.00 71.19 117 ALA A N 1
ATOM 908 C CA . ALA A 1 117 ? 24.323 -2.089 -26.169 1.00 71.19 117 ALA A CA 1
ATOM 909 C C . ALA A 1 117 ? 24.611 -2.058 -27.674 1.00 71.19 117 ALA A C 1
ATOM 911 O O . ALA A 1 117 ? 24.099 -2.957 -28.381 1.00 71.19 117 ALA A O 1
#

Secondary structure (DSSP, 8-state):
---PPP-----------------------------------------S-GGGS-SEEEEEEE-TTS-HHHHHGGGSPPPTTEEEEEEE-GGGGSS-PPTT-------S---------

Foldseek 3Di:
DDDDDDPDDDDDDDDDPDPDDDDDDDPDDPDPPPDPPDPPPPPCPVPDDPVPQQPEEDEAEEDDPDDPVSNVVLQDDDPPSYDYDYHYACVVVPPDDRPPDPDDDDPPDHDDDDDDD

pLDDT: mean 73.1, std 20.76, range [37.44, 96.62]

Radius of gyration: 32.85 Å; chains: 1; bounding box: 60×65×63 Å

InterPro domains:
  IPR001650 Helicase, C-terminal domain-like [PF00271] (54-108)
  IPR027417 P-loop containing nucleoside triphosphate hydrolase [G3DSA:3.40.50.300] (16-117)
  IPR027417 P-loop containing nucleoside triphosphate hydrolase [SSF52540] (58-111)

Organism: NCBI:txid210454

=== Feature glossary ===
Reading guide. The protein is described through the following features:

Foldseek 3Di. A 3Di character summarizes, for each residue, the relative orientation of the Cα frame of its nearest spatial neighbor. Because it encodes fold topology rather than chemistry, 3Di alignments detect remote structural similarity that sequence alignment misses.

Contact-map, Ramachandran, and PAE plots. Plot images: a contact map (which residues are close in 3D, as an N×N binary image), a Ramachandran scatter (backbone torsion angles, revealing secondary-structure composition at a glance), and — for AlphaFold structures — a PAE heatmap (pairwise prediction confidence).

Radius of gyration, Cα contacts, bounding box. Radius of gyration (Rg) is the root-mean-square distance of Cα atoms from their centroid — a single number for overall size and compactness. A globular domain of N residues has Rg ≈ 2.2·N^0.38 Å; an extended or disordered chain has a much larger Rg. The Cα contact count is the number of residue pairs whose Cα atoms are within 8 Å and are more than four positions apart in sequence — a standard proxy for tertiary packing density. The bounding box is the smallest axis-aligned box enclosing all Cα atoms.

Secondary structure (8-state, DSSP). Eight-state secondary structure (DSSP): H is the canonical α-helix, G the tighter 3₁₀-helix, I the wider π-helix; E/B are β-structure, T and S are turns and bends, and '-' is everything else. DSSP derives these from the pattern of main-chain N–H···O=C hydrogen bonds, not from the sequence.

B-factor. B-factor (Debye–Waller factor) reflects atomic displacement in the crystal lattice. It is an experimental observable (units Å²), not a prediction; low values mean the atom is pinned down, high values mean it moves or is heterogeneous across the crystal.

pLDDT. pLDDT is the predicted lDDT-Cα score: AlphaFold's confidence that the local environment of each residue (all inter-atomic distances within 15 Å) is correctly placed. It is a per-residue number between 0 and 100, with higher meaning more reliable.

Nearest PDB structures. Nearest PDB neighbors are the top structural matches found by Foldseek when searching this structure against the entire Protein Data Bank. Each hit reports a TM-score (0 to 1; >0.5 almost always implies the same fold) and an E-value. These are *structural* homologs — they may share no detectable sequence similarity.

Solvent-accessible surface area. Accessible surface area quantifies burial. A residue with SASA near zero i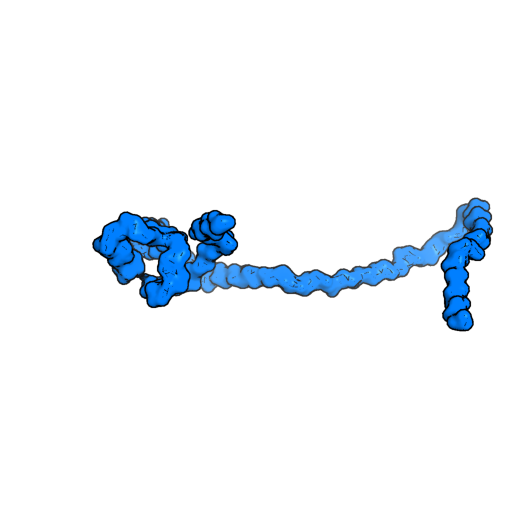s packed into the hydrophobic core; one with SASA >100 Å² sits on the surface. Computed here via the Shrake–Rupley numerical algorithm with a 1.4 Å probe.

Rendered structure images. Structure images are PyMOL renders from six orthogonal camera directions. Cartoon representation draws helices as coils and strands as arrows; sticks shows the backbone as bonds; surface shows the solvent-excluded envelope. Rainbow coloring maps sequence position to hue (blue→red, N→C); chain coloring assigns a distinct color per polypeptide.

Backbone torsions (φ/ψ). φ (phi) and ψ (psi) are the two rotatable backbone dihedrals per residue: φ is the C(i-1)–N–Cα–C torsion, ψ is the N–Cα–C–N(i+1) torsion, both in degrees on (−180°, 180°]. α-helical residues cluster near (−60°, −45°); β-strand residues near (−120°, +130°). A Ramachandran plot is simply a scatter of (φ, ψ) for every residue.

Predicted aligned error. Predicted Aligned Error (PAE) is an AlphaFold confidence matrix: entry (i, j) is the expected error in the position of residue j, in ångströms, when the prediction is superimposed on the true structure at residue i. Low PAE within a block of residues means that block is internally rigid and well-predicted; high PAE between two blocks means their relative placement is uncertain even if each block individually is confident.

mmCIF coordinates. Structure coordinates are given as an mmCIF _atom_site loop: one row per atom with element, residue name, chain id, sequence number, and x/y/z position in Å. Only the four main-chain atoms per residue are included here; side chains are omitted to keep the record compact.

InterPro / GO / CATH / organism. Database cross-references. InterPro integrates a dozen domain/family signature databases into unified entries with residue-range hits. GO terms attach function/process/location labels with evidence codes. CATH codes position the fold in a four-level structural taxonomy. Organism is the NCBI-taxonomy species name.

Secondary structure (3-state, P-SEA). SS3 is a coarse helix/strand/coil call (letters a/b/c) made by the P-SEA algorithm from inter-Cα distances and dihedrals. It is less detailed than DSSP but needs only Cα p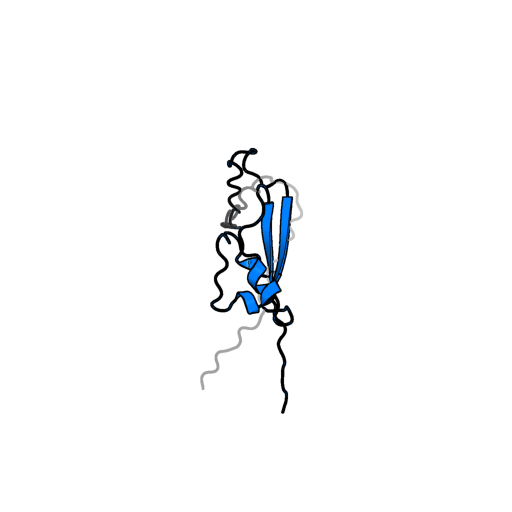ositions.

Sequence. Sequence gives the chain of amino acids in standard one-letter code (A=alanine, C=cysteine, …, Y=tyrosine), read N→C. It is the only feature that is directly encoded by the gene; all structural features are derived from the folded form of this sequence.